Protein AF-A0A3P7IFN6-F1 (afdb_monomer_lite)

Organism: Strongylus vulgaris (NCBI:txid40348)

Foldseek 3Di:
DWKWKFDDDDDATAEIETEDAPVCQVVVVVVCPDPVNPPPRYDYDYHHDYPVCVVDDPVNVCVVCVVVCPFKIKIDDPPQDAPDDCVVVVVVCVVVVPQKDKDFDQDRYPDDDPDDPDDDDGTDIMIIGGD

InterPro domains:
  IPR029044 Nucleotide-diphospho-sugar transferases [G3DSA:3.90.550.10] (8-115)
  IPR029044 Nucleotide-diphospho-sugar transferases [SSF53448] (7-103)
  IPR051960 Eukaryotic Initiation Factor 2B Subunit Gamma [PTHR45989] (11-107)

Secondary structure (DSSP, 8-state):
--EEEE--SSSS--EEEEEEEGGGHHHHHHHHTSGGG--TT-EEEEEEE-GGGTT--HHHHHHHHGGG--S-EEEEETT------SHHHHHHHHHTT-SEE--EES-S--SPPSSS-----S-EE-EEE--

Structure (mmCIF, N/CA/C/O backbone):
data_AF-A0A3P7IFN6-F1
#
_entry.id   AF-A0A3P7IFN6-F1
#
loop_
_atom_site.group_PDB
_atom_site.id
_atom_site.type_symbol
_atom_site.label_atom_id
_atom_site.label_alt_id
_atom_site.label_comp_id
_atom_site.label_asym_id
_atom_site.label_entity_id
_atom_site.label_seq_id
_atom_site.pdbx_PDB_ins_code
_atom_site.Cartn_x
_atom_site.Cartn_y
_atom_site.Cartn_z
_atom_site.occupancy
_atom_site.B_iso_or_equiv
_atom_site.auth_seq_id
_atom_site.auth_comp_id
_atom_site.auth_asym_id
_atom_site.auth_atom_id
_atom_site.p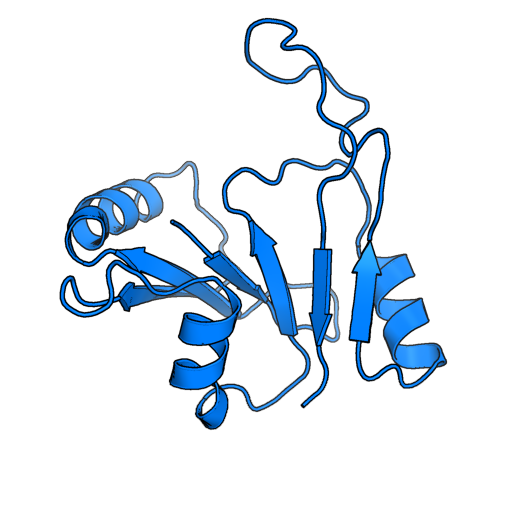dbx_PDB_model_num
ATOM 1 N N . MET A 1 1 ? -1.935 -3.379 12.996 1.00 39.00 1 MET A N 1
ATOM 2 C CA . MET A 1 1 ? -0.954 -3.570 11.906 1.00 39.00 1 MET A CA 1
ATOM 3 C C . MET A 1 1 ? -1.423 -2.711 10.749 1.00 39.00 1 MET A C 1
ATOM 5 O O . MET A 1 1 ? -2.461 -3.032 10.186 1.00 39.00 1 MET A O 1
ATOM 9 N N . THR A 1 2 ? -0.748 -1.595 10.476 1.00 38.09 2 THR A N 1
ATOM 10 C CA . THR A 1 2 ? -1.225 -0.625 9.485 1.00 38.09 2 THR A CA 1
ATOM 11 C C . THR A 1 2 ? -0.536 -0.879 8.146 1.00 38.09 2 THR A C 1
ATOM 13 O O . THR A 1 2 ? 0.688 -0.813 8.068 1.00 38.09 2 THR A O 1
ATOM 16 N N . LYS A 1 3 ? -1.284 -1.266 7.108 1.00 40.06 3 LYS A N 1
ATOM 17 C CA . LYS A 1 3 ? -0.719 -1.625 5.790 1.00 40.06 3 LYS A CA 1
ATOM 18 C C . LYS A 1 3 ? -1.155 -0.584 4.768 1.00 40.06 3 LYS A C 1
ATOM 20 O O . LYS A 1 3 ? -2.337 -0.263 4.705 1.00 40.06 3 LYS A O 1
ATOM 25 N N . PHE A 1 4 ? -0.209 -0.058 3.997 1.00 44.22 4 PHE A N 1
ATOM 26 C CA . PHE A 1 4 ? -0.462 0.943 2.963 1.00 44.22 4 PHE A CA 1
ATOM 27 C C . PHE A 1 4 ? -0.474 0.279 1.585 1.00 44.22 4 PHE A C 1
ATOM 29 O O . PHE A 1 4 ? 0.479 -0.428 1.255 1.00 44.22 4 PHE A O 1
ATOM 36 N N . LEU A 1 5 ? -1.520 0.524 0.786 1.00 37.09 5 LEU A N 1
ATOM 37 C CA . LEU A 1 5 ? -1.553 0.198 -0.646 1.00 37.09 5 LEU A CA 1
ATOM 38 C C . LEU A 1 5 ? -1.500 1.475 -1.490 1.00 37.09 5 LEU A C 1
ATOM 40 O O . LEU A 1 5 ? -2.251 2.412 -1.219 1.00 37.09 5 LEU A O 1
ATOM 44 N N . ARG A 1 6 ? -0.621 1.518 -2.503 1.00 48.88 6 ARG A N 1
ATOM 45 C CA . ARG A 1 6 ? -0.390 2.697 -3.368 1.00 48.88 6 ARG A CA 1
ATOM 46 C C . ARG A 1 6 ? -0.460 2.369 -4.861 1.00 48.88 6 ARG A C 1
ATOM 48 O O . ARG A 1 6 ? 0.110 1.372 -5.274 1.00 48.88 6 ARG A O 1
ATOM 55 N N . PHE A 1 7 ? -1.013 3.283 -5.665 1.00 36.78 7 PHE A N 1
ATOM 56 C CA . PHE A 1 7 ? -1.125 3.206 -7.133 1.00 36.78 7 PHE A CA 1
ATOM 57 C C . PHE A 1 7 ? -0.364 4.358 -7.867 1.00 36.78 7 PHE A C 1
ATOM 59 O O . PHE A 1 7 ? -0.210 5.437 -7.292 1.00 36.78 7 PHE A O 1
ATOM 66 N N . SER A 1 8 ? 0.139 4.179 -9.109 1.00 32.12 8 SER A N 1
ATOM 67 C CA . SER A 1 8 ? 0.760 5.251 -9.952 1.00 32.12 8 SER A CA 1
ATOM 68 C C . SER A 1 8 ? 0.690 4.955 -11.462 1.00 32.12 8 SER A C 1
ATOM 70 O O . SER A 1 8 ? 0.841 3.793 -11.839 1.00 32.12 8 SER A O 1
ATOM 72 N N . PRO A 1 9 ? 0.602 5.983 -12.348 1.00 40.53 9 PRO A N 1
ATOM 73 C CA . PRO A 1 9 ? 1.679 6.158 -13.337 1.00 40.53 9 PRO A CA 1
ATOM 74 C C . PRO A 1 9 ? 2.108 7.582 -13.749 1.00 40.53 9 PRO A C 1
ATOM 76 O O . PRO A 1 9 ? 2.747 7.694 -14.790 1.00 40.53 9 PRO A O 1
ATOM 79 N N . SER A 1 10 ? 1.893 8.647 -12.971 1.00 36.75 10 SER A N 1
ATOM 80 C CA . SER A 1 10 ? 2.510 9.954 -13.290 1.00 36.75 10 SER A CA 1
ATOM 81 C C . SER A 1 10 ? 2.479 10.930 -12.111 1.00 36.75 10 SER A C 1
ATOM 83 O O . SER A 1 10 ? 1.435 11.495 -11.813 1.00 36.75 10 SER A O 1
ATOM 85 N N . ASN A 1 11 ? 3.627 11.116 -11.448 1.00 44.78 11 ASN A N 1
ATOM 86 C CA . ASN A 1 11 ? 3.994 12.263 -10.599 1.00 44.78 11 ASN A CA 1
ATOM 87 C C . ASN A 1 11 ? 2.934 12.850 -9.644 1.00 44.78 11 ASN A C 1
ATOM 89 O O . ASN A 1 11 ? 2.930 14.047 -9.398 1.00 44.78 11 ASN A O 1
ATOM 93 N N . PHE A 1 12 ? 2.072 12.026 -9.058 1.00 52.47 12 PHE A N 1
ATOM 94 C CA . PHE A 1 12 ? 1.377 12.296 -7.800 1.00 52.47 12 PHE A CA 1
ATOM 95 C C . PHE A 1 12 ? 0.743 10.983 -7.316 1.00 52.47 12 PHE A C 1
ATOM 97 O O . PHE A 1 12 ? 0.472 10.111 -8.138 1.00 52.47 12 PHE A O 1
ATOM 104 N N . ILE A 1 13 ? 0.565 10.781 -6.006 1.00 59.84 13 ILE A N 1
ATOM 105 C CA . ILE A 1 13 ? -0.110 9.589 -5.453 1.00 59.84 13 ILE A CA 1
ATOM 106 C C . ILE A 1 13 ? -1.558 9.971 -5.158 1.00 59.84 13 ILE A C 1
ATOM 108 O O . ILE A 1 13 ? -1.781 10.607 -4.134 1.00 59.84 13 ILE A O 1
ATOM 112 N N . PRO A 1 14 ? -2.535 9.633 -6.012 1.00 67.25 14 PRO A N 1
ATOM 113 C CA . PRO A 1 14 ? -3.893 10.114 -5.813 1.00 67.25 14 PRO A CA 1
ATOM 114 C C . PRO A 1 14 ? -4.720 9.242 -4.865 1.00 67.25 14 PRO A C 1
ATOM 116 O O . PRO A 1 14 ? -5.695 9.757 -4.343 1.00 67.25 14 PRO A O 1
ATOM 119 N N . ASP A 1 15 ? -4.371 7.969 -4.639 1.00 81.56 15 ASP A N 1
ATOM 120 C CA . ASP A 1 15 ? -5.199 7.028 -3.864 1.00 81.56 15 ASP A CA 1
ATOM 121 C C . ASP A 1 15 ? -4.342 6.151 -2.937 1.00 81.56 15 ASP A C 1
ATOM 123 O O . ASP A 1 15 ? -3.425 5.450 -3.385 1.00 81.56 15 ASP A O 1
ATOM 127 N N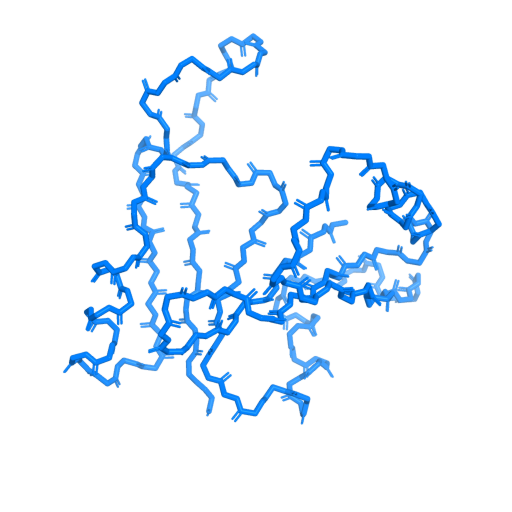 . ILE A 1 16 ? -4.618 6.243 -1.636 1.00 85.69 16 ILE A N 1
ATOM 128 C CA . ILE A 1 16 ? -3.916 5.573 -0.544 1.00 85.69 16 ILE A CA 1
ATOM 129 C C . ILE A 1 16 ? -4.954 4.851 0.309 1.00 85.69 16 ILE A C 1
ATOM 131 O O . ILE A 1 16 ? -5.832 5.480 0.897 1.00 85.69 16 ILE A O 1
ATOM 135 N N . LYS A 1 17 ? -4.805 3.531 0.443 1.00 89.69 17 LYS A N 1
ATOM 136 C CA . LYS A 1 17 ? -5.610 2.729 1.373 1.00 89.69 17 LYS A CA 1
ATOM 137 C C . LYS A 1 17 ? -4.791 2.384 2.603 1.00 89.69 17 LYS A C 1
ATOM 139 O O . LYS A 1 17 ? -3.696 1.832 2.476 1.00 89.69 17 LYS A O 1
ATOM 144 N N . ILE A 1 18 ? -5.333 2.693 3.775 1.00 90.06 18 ILE A N 1
ATOM 145 C CA . ILE A 1 18 ? -4.728 2.422 5.075 1.00 90.06 18 ILE A CA 1
ATOM 146 C C . ILE A 1 18 ? -5.558 1.347 5.765 1.00 90.06 18 ILE A C 1
ATOM 148 O O . ILE A 1 18 ? -6.638 1.617 6.282 1.00 90.06 18 ILE A O 1
ATOM 152 N N . PHE A 1 19 ? -5.043 0.122 5.783 1.00 91.00 19 PHE A N 1
ATOM 153 C CA . PHE A 1 19 ? -5.694 -0.976 6.489 1.00 91.00 19 PHE A CA 1
ATOM 154 C C . PHE A 1 19 ? -5.352 -0.883 7.959 1.00 91.00 19 PHE A C 1
ATOM 156 O O . PHE A 1 19 ? -4.176 -0.955 8.302 1.00 91.00 19 PHE A O 1
ATOM 163 N N . VAL A 1 20 ? -6.353 -0.741 8.814 1.00 91.06 20 VAL A N 1
ATOM 164 C CA . VAL A 1 20 ? -6.195 -0.641 10.267 1.00 91.06 20 VAL A CA 1
ATOM 165 C C . VAL A 1 20 ? -7.069 -1.682 10.931 1.00 91.06 20 VAL A C 1
ATOM 167 O O . VAL A 1 20 ? -8.063 -2.120 10.365 1.00 91.06 20 VAL A O 1
ATOM 170 N N . ARG A 1 21 ? -6.712 -2.089 12.144 1.00 89.00 21 ARG A N 1
ATOM 171 C CA . ARG A 1 21 ? -7.663 -2.843 12.957 1.00 89.00 21 ARG A CA 1
ATOM 172 C C . ARG A 1 21 ? -8.818 -1.919 13.331 1.00 89.00 21 ARG A C 1
ATOM 174 O O . ARG A 1 21 ? -8.600 -0.725 13.527 1.00 89.00 21 ARG A O 1
ATOM 181 N N . GLU A 1 22 ? -10.011 -2.483 13.439 1.00 90.56 22 GLU A N 1
ATOM 182 C CA . GLU A 1 22 ? -11.233 -1.753 13.796 1.00 90.56 22 GLU A CA 1
ATOM 183 C C . GLU A 1 22 ? -11.077 -0.930 15.089 1.00 90.56 22 GLU A C 1
ATOM 185 O O . GLU A 1 22 ? -11.494 0.220 15.154 1.00 90.56 22 GLU A O 1
ATOM 190 N N . ASP A 1 23 ? -10.356 -1.464 16.079 1.00 90.38 23 ASP A N 1
ATOM 191 C CA . ASP A 1 23 ? -10.073 -0.793 17.354 1.00 90.38 23 ASP A CA 1
ATOM 192 C C . ASP A 1 23 ? -9.133 0.419 17.258 1.00 90.38 23 ASP A C 1
ATOM 194 O O . ASP A 1 23 ? -9.090 1.236 18.174 1.00 90.38 23 ASP A O 1
ATOM 198 N N . ALA A 1 24 ? -8.396 0.556 16.157 1.00 89.62 24 ALA A N 1
ATOM 199 C CA . ALA A 1 24 ? -7.493 1.672 15.900 1.00 89.62 24 ALA A CA 1
ATOM 200 C C . ALA A 1 24 ? -8.053 2.674 14.876 1.00 89.62 24 ALA A C 1
ATOM 202 O O . ALA A 1 24 ? -7.392 3.675 14.591 1.00 89.62 24 ALA A O 1
ATOM 203 N N . GLU A 1 25 ? -9.232 2.421 14.296 1.00 91.81 25 GLU A N 1
ATOM 204 C CA . GLU A 1 25 ? -9.770 3.234 13.202 1.00 91.81 25 GLU A CA 1
ATOM 205 C C . GLU A 1 25 ? -9.994 4.690 13.620 1.00 91.81 25 GLU A C 1
ATOM 207 O O . GLU A 1 25 ? -9.522 5.604 12.939 1.00 91.81 25 GLU A O 1
ATOM 212 N N . GLU A 1 26 ? -10.674 4.912 14.746 1.00 93.44 26 GLU A N 1
ATOM 213 C CA . GLU A 1 26 ? -10.999 6.257 15.234 1.00 93.44 26 GLU A CA 1
ATOM 214 C C . GLU A 1 26 ? -9.741 7.083 15.506 1.00 93.44 26 GLU A C 1
ATOM 216 O O . GLU A 1 26 ? -9.652 8.245 15.105 1.00 93.44 26 GLU A O 1
ATOM 221 N N . GLU A 1 27 ? -8.736 6.465 16.125 1.00 92.56 27 GLU A N 1
ATOM 222 C CA . GLU A 1 27 ? -7.479 7.130 16.449 1.00 92.56 27 GLU A CA 1
ATOM 223 C C . GLU A 1 27 ? -6.696 7.492 15.183 1.00 92.56 27 GLU A C 1
ATOM 225 O O . GLU A 1 27 ? -6.207 8.614 15.047 1.00 92.56 27 GLU A O 1
ATOM 230 N N . VAL A 1 28 ? -6.627 6.584 14.205 1.00 91.31 28 VAL A N 1
ATOM 231 C CA . VAL A 1 28 ? -5.974 6.873 12.921 1.00 91.31 28 VAL A CA 1
ATOM 232 C C . VAL A 1 28 ? -6.730 7.959 12.159 1.00 91.31 28 VAL A C 1
ATOM 234 O O . VAL A 1 28 ? -6.103 8.869 11.616 1.00 91.31 28 VAL A O 1
ATOM 237 N N . ARG A 1 29 ? -8.066 7.934 12.166 1.00 92.06 29 ARG A N 1
ATOM 238 C CA . ARG A 1 29 ? -8.894 8.975 11.544 1.00 92.06 29 ARG A CA 1
ATOM 239 C C . ARG A 1 29 ? -8.658 10.339 12.192 1.00 92.06 29 ARG A C 1
ATOM 241 O O . ARG A 1 29 ? -8.500 11.337 11.487 1.00 92.06 29 ARG A O 1
ATOM 248 N N . ARG A 1 30 ? -8.557 10.380 13.523 1.00 92.31 30 ARG A N 1
ATOM 249 C CA . ARG A 1 30 ? -8.218 11.587 14.284 1.00 92.31 30 ARG A CA 1
ATOM 250 C C . ARG A 1 30 ? -6.832 12.111 13.907 1.00 92.31 30 ARG A C 1
ATOM 252 O O . ARG A 1 30 ? -6.694 13.303 13.650 1.00 92.31 30 ARG A O 1
ATOM 259 N N . LEU A 1 31 ? -5.821 11.248 13.813 1.00 88.75 31 LEU A N 1
ATOM 260 C CA . LEU A 1 31 ? -4.468 11.645 13.408 1.00 88.75 31 LEU A CA 1
ATOM 261 C C . LEU A 1 31 ? -4.429 12.200 11.979 1.00 88.75 31 LEU A C 1
ATOM 263 O O . LEU A 1 31 ? -3.814 13.241 11.756 1.00 88.75 31 LEU A O 1
ATOM 267 N N . LEU A 1 32 ? -5.133 11.573 11.035 1.00 87.12 32 LEU A N 1
ATOM 268 C CA . LEU A 1 32 ? -5.207 12.040 9.646 1.00 87.12 32 LEU A CA 1
ATOM 269 C C . LEU A 1 32 ? -5.909 13.396 9.497 1.00 87.12 32 LEU A C 1
ATOM 271 O O . LEU A 1 32 ? -5.633 14.113 8.542 1.00 87.12 32 LEU A O 1
ATOM 275 N N . SER A 1 33 ? -6.771 13.778 10.446 1.00 87.50 33 SER A N 1
ATOM 276 C CA . SER A 1 33 ? -7.381 15.116 10.473 1.00 87.50 33 SER A CA 1
ATOM 277 C C . SER A 1 33 ? -6.419 16.229 10.914 1.00 87.50 33 SER A C 1
ATOM 279 O O . SER A 1 33 ? -6.732 17.412 10.780 1.00 87.50 33 SER A O 1
ATOM 281 N N . THR A 1 34 ? -5.245 15.877 11.453 1.00 88.00 34 THR A N 1
ATOM 282 C CA . THR A 1 34 ? -4.265 16.866 11.913 1.00 88.00 34 THR A CA 1
ATOM 283 C C . THR A 1 34 ? -3.491 17.494 10.744 1.00 88.00 34 THR A C 1
ATOM 285 O O . THR A 1 34 ? -3.265 16.838 9.724 1.00 88.00 34 THR A O 1
ATOM 288 N N . PRO A 1 35 ? -2.974 18.731 10.896 1.00 82.06 35 PRO A N 1
ATOM 289 C CA . PRO A 1 35 ? -2.191 19.400 9.851 1.00 82.06 35 PRO A CA 1
ATOM 290 C C . PRO A 1 35 ? -0.922 18.651 9.413 1.00 82.06 35 PRO A C 1
ATOM 292 O O . PRO A 1 35 ? -0.383 18.935 8.346 1.00 82.06 35 PRO A O 1
ATOM 295 N N . LEU A 1 36 ? -0.444 17.696 10.222 1.00 75.44 36 LEU A N 1
ATOM 296 C CA . LEU A 1 36 ? 0.726 16.868 9.916 1.00 75.44 36 LEU A CA 1
ATOM 297 C C . LEU A 1 36 ? 0.504 15.946 8.711 1.00 75.44 36 LEU A C 1
ATOM 299 O O . LEU A 1 36 ? 1.471 15.568 8.055 1.00 75.44 36 LEU A O 1
ATOM 303 N N . PHE A 1 37 ? -0.751 15.604 8.408 1.00 75.31 37 PHE A N 1
ATOM 304 C CA . PHE A 1 37 ? -1.124 14.707 7.313 1.00 75.31 37 PHE A CA 1
ATOM 305 C C . PHE A 1 37 ? -1.865 15.450 6.192 1.00 75.31 37 PHE A C 1
ATOM 307 O O . PHE A 1 37 ? -2.751 14.901 5.541 1.00 75.31 37 PHE A O 1
ATOM 314 N N . ASN A 1 38 ? -1.491 16.710 5.940 1.00 74.25 38 ASN A N 1
ATOM 315 C CA . ASN A 1 38 ? -2.047 17.488 4.839 1.00 74.25 38 ASN A CA 1
ATOM 316 C C . ASN A 1 38 ? -1.378 17.121 3.503 1.00 74.25 38 ASN A C 1
ATOM 318 O O . ASN A 1 38 ? -0.369 17.709 3.106 1.00 74.25 38 ASN A O 1
ATOM 322 N N . PHE A 1 39 ? -1.960 16.148 2.803 1.00 77.56 39 PHE A N 1
ATOM 323 C CA . PHE A 1 39 ? -1.552 15.748 1.457 1.00 77.56 39 PHE A CA 1
ATOM 324 C C . PHE A 1 39 ? -2.624 16.184 0.450 1.00 77.56 39 PHE A C 1
ATOM 326 O O . PHE A 1 39 ? -3.462 15.371 0.072 1.00 77.56 39 PHE A O 1
ATOM 333 N N . PRO A 1 40 ? -2.614 17.446 -0.025 1.00 70.75 40 PRO A N 1
ATOM 334 C CA . PRO A 1 40 ? -3.736 18.060 -0.756 1.00 70.75 40 PRO A CA 1
ATOM 335 C C . PRO A 1 40 ? -4.087 17.389 -2.086 1.00 70.75 40 PRO A C 1
ATOM 337 O O . PRO A 1 40 ? -5.064 17.734 -2.737 1.00 70.75 40 PRO A O 1
ATOM 340 N N . SER A 1 41 ? -3.251 16.467 -2.526 1.00 73.31 41 SER A N 1
ATOM 341 C CA . SER A 1 41 ? -3.302 15.893 -3.856 1.00 73.31 41 SER A CA 1
ATOM 342 C C . SER A 1 41 ? -3.277 14.348 -3.764 1.00 73.31 41 SER A C 1
ATOM 344 O O . SER A 1 41 ? -3.172 13.652 -4.771 1.00 73.31 41 SER A O 1
ATOM 346 N N . ALA A 1 42 ? -3.448 13.812 -2.542 1.00 77.25 42 ALA A N 1
ATOM 347 C CA . ALA A 1 42 ? -3.673 12.402 -2.245 1.00 77.25 42 ALA A CA 1
ATOM 348 C C . ALA A 1 42 ? -5.030 12.198 -1.556 1.00 77.25 42 ALA A C 1
ATOM 350 O O . ALA A 1 42 ? -5.379 12.906 -0.616 1.00 77.25 42 ALA A O 1
ATOM 351 N N . THR A 1 43 ? -5.775 11.191 -1.998 1.00 85.69 43 THR A N 1
ATOM 352 C CA . THR A 1 43 ? -6.980 10.696 -1.333 1.00 85.69 43 THR A CA 1
ATOM 353 C C . THR A 1 43 ? -6.572 9.558 -0.415 1.00 85.69 43 THR A C 1
ATOM 355 O O . THR A 1 43 ? -5.919 8.611 -0.851 1.00 85.69 43 THR A O 1
ATOM 358 N N . ILE A 1 44 ? -6.922 9.670 0.863 1.00 87.06 44 ILE A N 1
ATOM 359 C CA . ILE A 1 44 ? -6.609 8.668 1.879 1.00 87.06 44 ILE A CA 1
ATOM 360 C C . ILE A 1 44 ? -7.921 8.053 2.353 1.00 87.06 44 ILE A C 1
ATOM 362 O O . ILE A 1 44 ? -8.788 8.757 2.864 1.00 87.06 44 ILE A O 1
ATOM 366 N N . GLU A 1 45 ? -8.048 6.739 2.212 1.00 90.25 45 GLU A N 1
ATOM 367 C CA . GLU A 1 45 ? -9.165 5.967 2.747 1.00 90.25 45 GLU A CA 1
ATOM 368 C C . GLU A 1 45 ? -8.667 4.990 3.806 1.00 90.25 45 GLU A C 1
ATOM 370 O O . GLU A 1 45 ? -7.652 4.309 3.637 1.00 90.25 45 GLU A O 1
ATOM 375 N N . ILE A 1 46 ? -9.416 4.911 4.899 1.00 91.50 46 ILE A N 1
ATOM 376 C CA . ILE A 1 46 ? -9.173 3.964 5.977 1.00 91.50 46 ILE A CA 1
ATOM 377 C C . ILE A 1 46 ? -10.058 2.742 5.742 1.00 91.50 46 ILE A C 1
ATOM 379 O O . ILE A 1 46 ? -11.259 2.880 5.519 1.00 91.50 46 ILE A O 1
ATOM 383 N N . VAL A 1 47 ? -9.462 1.555 5.802 1.00 92.25 47 VAL A N 1
ATOM 384 C CA . VAL A 1 47 ? -10.162 0.275 5.676 1.00 92.25 47 VAL A CA 1
ATOM 385 C C . VAL A 1 47 ? -9.995 -0.485 6.985 1.00 92.25 47 VAL A C 1
ATOM 387 O O . VAL A 1 47 ? -8.883 -0.895 7.329 1.00 92.25 47 VAL A O 1
ATOM 390 N N . SER A 1 48 ? -11.084 -0.670 7.726 1.00 91.94 48 SER A N 1
ATOM 391 C CA . SER A 1 48 ? -11.073 -1.455 8.958 1.00 91.94 48 SER A CA 1
ATOM 392 C C . SER A 1 48 ? -11.001 -2.953 8.671 1.00 91.94 48 SER A C 1
ATOM 394 O O . SER A 1 48 ? -11.668 -3.495 7.791 1.00 91.94 48 SER A O 1
ATOM 396 N N . VAL A 1 49 ? -10.169 -3.630 9.452 1.00 90.81 49 VAL A N 1
ATOM 397 C CA . VAL A 1 49 ? -10.060 -5.083 9.522 1.00 90.81 49 VAL A CA 1
ATOM 398 C C . VAL A 1 49 ? -10.708 -5.515 10.834 1.00 90.81 49 VAL A C 1
ATOM 400 O O . VAL A 1 49 ? -10.257 -5.102 11.907 1.00 90.81 49 VAL A O 1
ATOM 403 N N . SER A 1 50 ? -11.772 -6.315 10.720 1.00 89.94 50 SER A N 1
ATOM 404 C CA . SER A 1 50 ? -12.540 -6.853 11.854 1.00 89.94 50 SER A CA 1
ATOM 405 C C . SER A 1 50 ? -11.647 -7.596 12.851 1.00 89.94 50 SER A C 1
ATOM 407 O O . SER A 1 50 ? -10.670 -8.245 12.465 1.00 89.94 50 SER A O 1
ATOM 409 N N . ARG A 1 51 ? -12.025 -7.549 14.134 1.00 82.38 51 ARG A N 1
ATOM 410 C CA . ARG A 1 51 ? -11.373 -8.309 15.217 1.00 82.38 51 ARG A CA 1
ATOM 411 C C . ARG A 1 51 ? -11.404 -9.820 15.007 1.00 82.38 51 ARG A C 1
ATOM 413 O O . ARG A 1 51 ? -10.476 -10.499 15.422 1.00 82.38 51 ARG A O 1
ATOM 420 N N . GLU A 1 52 ? -12.421 -10.345 14.333 1.00 85.94 52 GLU A N 1
ATOM 421 C CA . GLU A 1 52 ? -12.506 -11.780 14.012 1.00 85.94 52 GLU A CA 1
ATOM 422 C C . GLU A 1 52 ? -11.353 -12.239 13.103 1.00 85.94 52 GLU A C 1
ATOM 424 O O . GLU A 1 52 ? -11.013 -13.415 13.052 1.00 85.94 52 GLU A O 1
ATOM 429 N N . ASN A 1 53 ? -10.711 -11.283 12.431 1.00 86.94 53 ASN A N 1
ATOM 430 C CA . ASN A 1 53 ? -9.593 -11.483 11.524 1.00 86.94 53 ASN A CA 1
ATOM 431 C C . ASN A 1 53 ? -8.259 -11.030 12.145 1.00 86.94 53 ASN A C 1
ATOM 433 O O . ASN A 1 53 ? -7.343 -10.628 11.427 1.00 86.94 53 ASN A O 1
ATOM 437 N N . GLU A 1 54 ? -8.131 -11.057 13.476 1.00 75.44 54 GLU A N 1
ATOM 438 C CA . GLU A 1 54 ? -6.932 -10.590 14.193 1.00 75.44 54 GLU A CA 1
ATOM 439 C C . GLU A 1 54 ? -5.649 -11.332 13.777 1.00 75.44 54 GLU A C 1
ATOM 441 O O . GLU A 1 54 ? -4.566 -10.744 13.772 1.00 75.44 54 GLU A O 1
ATOM 446 N N . GLU A 1 55 ? -5.775 -12.587 13.345 1.00 84.88 55 GLU A N 1
ATOM 447 C CA . GLU A 1 55 ? -4.663 -13.415 12.868 1.00 84.88 55 GLU A CA 1
ATOM 448 C C . GLU A 1 55 ? -4.206 -13.072 11.438 1.00 84.88 55 GLU A C 1
ATOM 450 O O . GLU A 1 55 ? -3.182 -13.580 10.976 1.00 84.88 55 GLU A O 1
ATOM 455 N N . TRP A 1 56 ? -4.930 -12.210 10.712 1.00 89.06 56 TRP A N 1
ATOM 456 C CA . TRP A 1 56 ? -4.629 -11.937 9.308 1.00 89.06 56 TRP A CA 1
ATOM 457 C C . TRP A 1 56 ? -3.289 -11.223 9.112 1.00 89.06 56 TRP A C 1
ATOM 459 O O . TRP A 1 56 ? -3.069 -10.057 9.478 1.00 89.06 56 TRP A O 1
ATOM 469 N N . GLY A 1 57 ? -2.405 -11.901 8.383 1.00 85.81 57 GLY A N 1
ATOM 470 C CA . GLY A 1 57 ? -1.157 -11.352 7.890 1.00 85.81 57 GLY A CA 1
ATOM 471 C C . GLY A 1 57 ? -1.369 -10.346 6.756 1.00 85.81 57 GLY A C 1
ATOM 472 O O . GLY A 1 57 ? -2.482 -9.994 6.358 1.00 85.81 57 GLY A O 1
ATOM 473 N N . THR A 1 58 ? -0.280 -9.774 6.232 1.00 86.38 58 THR A N 1
ATOM 474 C CA . THR A 1 58 ? -0.344 -8.848 5.077 1.00 86.38 58 THR A CA 1
ATOM 475 C C . THR A 1 58 ? -0.994 -9.509 3.874 1.00 86.38 58 THR A C 1
ATOM 477 O O . THR A 1 58 ? -1.886 -8.921 3.273 1.00 86.38 58 THR A O 1
ATOM 480 N N . ALA A 1 59 ? -0.598 -10.743 3.575 1.00 88.00 59 ALA A N 1
ATOM 481 C CA . ALA A 1 59 ? -1.135 -11.496 2.453 1.00 88.00 59 ALA A CA 1
ATOM 482 C C . ALA A 1 59 ? -2.643 -11.763 2.582 1.00 88.00 59 ALA A C 1
ATOM 484 O O . ALA A 1 59 ? -3.348 -11.684 1.581 1.00 88.00 59 ALA A O 1
ATOM 485 N N . ASP A 1 60 ? -3.151 -12.030 3.788 1.00 90.25 60 ASP A N 1
ATOM 486 C CA . ASP A 1 60 ? -4.568 -12.357 3.999 1.00 90.25 60 ASP A CA 1
ATOM 487 C C . ASP A 1 60 ? -5.465 -11.143 3.784 1.00 90.25 60 ASP A C 1
ATOM 489 O O . ASP A 1 60 ? -6.450 -11.224 3.052 1.00 90.25 60 ASP A O 1
ATOM 493 N N . VAL A 1 61 ? -5.047 -9.983 4.302 1.00 90.44 61 VAL A N 1
ATOM 494 C CA . VAL A 1 61 ? -5.719 -8.703 4.035 1.00 90.44 61 VAL A CA 1
ATOM 495 C C . VAL A 1 61 ? -5.733 -8.397 2.534 1.00 90.44 61 VAL A C 1
ATOM 497 O O . VAL A 1 61 ? -6.771 -8.021 1.992 1.00 90.44 61 VAL A O 1
ATOM 500 N N . LEU A 1 62 ? -4.606 -8.594 1.838 1.00 89.62 62 LEU A N 1
ATOM 501 C CA . LEU A 1 62 ? -4.530 -8.380 0.389 1.00 89.62 62 LEU A CA 1
ATOM 502 C C . LEU A 1 62 ? -5.439 -9.334 -0.381 1.00 89.62 62 LEU A C 1
ATOM 504 O O . LEU A 1 62 ? -6.115 -8.905 -1.309 1.00 89.62 62 LEU A O 1
ATOM 508 N N . ARG A 1 63 ? -5.488 -10.608 0.016 1.00 90.00 63 ARG A N 1
ATOM 509 C CA . ARG A 1 63 ? -6.349 -11.616 -0.609 1.00 90.00 63 ARG A CA 1
ATOM 510 C C . ARG A 1 63 ? -7.823 -11.277 -0.423 1.00 90.00 63 ARG A C 1
ATOM 512 O O . ARG A 1 63 ? -8.587 -11.370 -1.376 1.00 90.00 63 ARG A O 1
ATOM 519 N N . HIS A 1 64 ? -8.208 -10.835 0.771 1.00 90.06 64 HIS A N 1
ATOM 520 C CA . HIS A 1 64 ? -9.570 -10.391 1.051 1.00 90.06 64 HIS A CA 1
ATOM 521 C C . HIS A 1 64 ? -9.954 -9.141 0.242 1.00 90.06 64 HIS A C 1
ATOM 523 O O . HIS A 1 64 ? -11.085 -9.017 -0.221 1.00 90.06 64 HIS A O 1
ATOM 529 N N . TYR A 1 65 ? -9.003 -8.231 0.024 1.00 90.19 65 TYR A N 1
ATOM 530 C CA . TYR A 1 65 ? -9.222 -6.997 -0.730 1.00 90.19 65 TYR A CA 1
ATOM 531 C C . TYR A 1 65 ? -8.984 -7.140 -2.247 1.00 90.19 65 TYR A C 1
ATOM 533 O O . TYR A 1 65 ? -9.220 -6.192 -2.994 1.00 90.19 65 TYR A O 1
ATOM 541 N N . ALA A 1 66 ? -8.552 -8.311 -2.728 1.00 89.00 66 ALA A N 1
ATOM 542 C CA . ALA A 1 66 ? -8.047 -8.505 -4.090 1.00 89.00 66 ALA A CA 1
ATOM 543 C C . ALA A 1 66 ? -9.036 -8.069 -5.181 1.00 89.00 66 ALA A C 1
ATOM 545 O O . ALA A 1 66 ? -8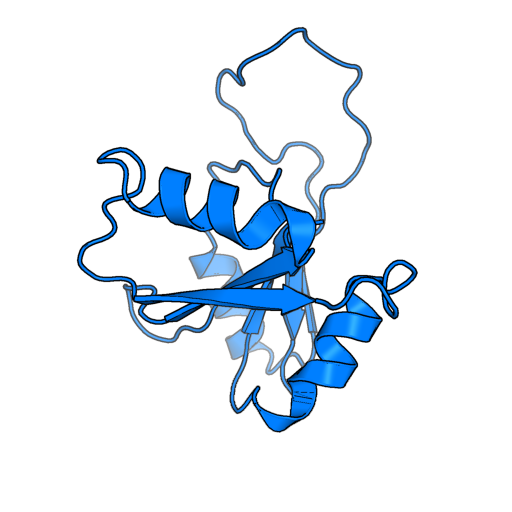.636 -7.429 -6.146 1.00 89.00 66 ALA A O 1
ATOM 546 N N . ALA A 1 67 ? -10.336 -8.318 -4.996 1.00 89.81 67 ALA A N 1
ATOM 547 C CA . ALA A 1 67 ? -11.368 -7.939 -5.965 1.00 89.81 67 ALA A CA 1
ATOM 548 C C . ALA A 1 67 ? -11.490 -6.417 -6.192 1.00 89.81 67 ALA A C 1
ATOM 550 O O . ALA A 1 67 ? -12.008 -5.982 -7.217 1.00 89.81 67 ALA A O 1
ATOM 551 N N . LYS A 1 68 ? -11.028 -5.598 -5.238 1.00 89.31 68 LYS A N 1
ATOM 552 C CA . LYS A 1 68 ? -11.023 -4.130 -5.337 1.00 89.31 68 LYS A CA 1
ATOM 553 C C . LYS A 1 68 ? -9.716 -3.586 -5.925 1.00 89.31 68 LYS A C 1
ATOM 555 O O . LYS A 1 68 ? -9.628 -2.395 -6.222 1.00 89.31 68 LYS A O 1
ATOM 560 N N . ILE A 1 69 ? -8.703 -4.434 -6.092 1.00 86.50 69 ILE A N 1
ATOM 561 C CA . ILE A 1 69 ? -7.419 -4.075 -6.687 1.00 86.50 69 ILE A CA 1
ATOM 562 C C . ILE A 1 69 ? -7.547 -4.238 -8.200 1.00 86.50 69 ILE A C 1
ATOM 564 O O . ILE A 1 69 ? -7.558 -5.344 -8.722 1.00 86.50 69 ILE A O 1
ATOM 568 N N . THR A 1 70 ? -7.659 -3.121 -8.912 1.00 84.94 70 THR A N 1
ATOM 569 C CA . THR A 1 70 ? -7.870 -3.123 -10.371 1.00 84.94 70 THR A CA 1
ATOM 570 C C . THR A 1 70 ? -6.596 -2.872 -11.168 1.00 84.94 70 THR A C 1
ATOM 572 O O . THR A 1 70 ? -6.633 -2.845 -12.398 1.00 84.94 70 THR A O 1
ATOM 575 N N . ARG A 1 71 ? -5.484 -2.590 -10.483 1.00 84.25 71 ARG A N 1
ATOM 576 C CA . ARG A 1 71 ? -4.249 -2.119 -11.099 1.00 84.25 71 ARG A CA 1
ATOM 577 C C . ARG A 1 71 ? -3.030 -2.354 -10.168 1.00 84.25 71 ARG A C 1
ATOM 579 O O . ARG A 1 71 ? -3.209 -2.479 -8.959 1.00 84.25 71 ARG A O 1
ATOM 586 N N . ASP A 1 72 ? -1.808 -2.333 -10.715 1.00 84.56 72 ASP A N 1
ATOM 587 C CA . ASP A 1 72 ? -0.491 -2.358 -10.022 1.00 84.56 72 ASP A CA 1
ATOM 588 C C . ASP A 1 72 ? -0.372 -1.578 -8.703 1.00 84.56 72 ASP A C 1
ATOM 590 O O . ASP A 1 72 ? -0.345 -0.347 -8.682 1.00 84.56 72 ASP A O 1
ATOM 594 N N . PHE A 1 73 ? -0.132 -2.269 -7.597 1.00 84.88 73 PHE A N 1
ATOM 595 C CA . PHE A 1 73 ? -0.026 -1.614 -6.298 1.00 84.88 73 PHE A CA 1
ATOM 596 C C . PHE A 1 73 ? 1.325 -1.813 -5.619 1.00 84.88 73 PHE A C 1
ATOM 598 O O . PHE A 1 73 ? 2.066 -2.761 -5.879 1.00 84.88 73 PHE A O 1
ATOM 605 N N . VAL A 1 74 ? 1.612 -0.906 -4.689 1.00 84.38 74 VAL A N 1
ATOM 606 C CA . VAL A 1 74 ? 2.739 -0.982 -3.762 1.00 84.38 74 VAL A CA 1
ATOM 607 C C . VAL A 1 74 ? 2.209 -1.263 -2.375 1.00 84.38 74 VAL A C 1
ATOM 609 O O . VAL A 1 74 ? 1.374 -0.509 -1.885 1.00 84.38 74 VAL A O 1
ATOM 612 N N . VAL A 1 75 ? 2.730 -2.297 -1.730 1.00 86.75 75 VAL A N 1
ATOM 613 C CA . VAL A 1 75 ? 2.528 -2.553 -0.307 1.00 86.75 75 VAL A CA 1
ATOM 614 C C . VAL A 1 75 ? 3.662 -1.900 0.469 1.00 86.75 75 VAL A C 1
ATOM 616 O O . VAL A 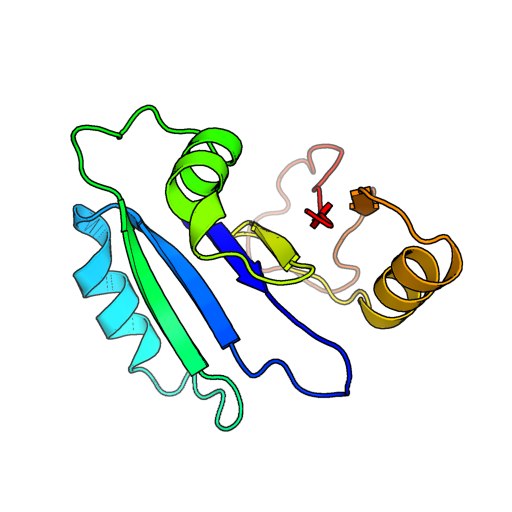1 75 ? 4.838 -2.161 0.200 1.00 86.75 75 VAL A O 1
ATOM 619 N N . MET A 1 76 ? 3.311 -1.076 1.451 1.00 80.81 76 MET A N 1
ATOM 620 C CA . MET A 1 76 ? 4.262 -0.420 2.345 1.00 80.81 76 MET A CA 1
ATOM 621 C C . MET A 1 76 ? 3.873 -0.650 3.811 1.00 80.81 76 MET A C 1
ATOM 623 O O . MET A 1 76 ? 2.697 -0.595 4.180 1.00 80.81 76 MET A O 1
ATOM 627 N N . SER A 1 77 ? 4.877 -0.931 4.644 1.00 78.88 77 SER A N 1
ATOM 628 C CA . SER A 1 77 ? 4.708 -1.048 6.096 1.00 78.88 77 SER A CA 1
ATOM 629 C C . SER A 1 77 ? 4.524 0.329 6.739 1.00 78.88 77 SER A C 1
ATOM 631 O O . SER A 1 77 ? 5.090 1.314 6.271 1.00 78.88 77 SER A O 1
ATOM 633 N N . CYS A 1 78 ? 3.763 0.423 7.828 1.00 76.69 78 CYS A N 1
ATOM 634 C CA . CYS A 1 78 ? 3.503 1.696 8.509 1.00 76.69 78 CYS A CA 1
ATOM 635 C C . CYS A 1 78 ? 4.700 2.306 9.244 1.00 76.69 78 CYS A C 1
ATOM 637 O O . CYS A 1 78 ? 4.678 3.486 9.570 1.00 76.69 78 CYS A O 1
ATOM 639 N N . ASP A 1 79 ? 5.728 1.513 9.523 1.00 71.19 79 ASP A N 1
ATOM 640 C CA . ASP A 1 79 ? 6.995 1.945 10.123 1.00 71.19 79 ASP A CA 1
ATOM 641 C C . ASP A 1 79 ? 8.070 2.240 9.063 1.00 71.19 79 ASP A C 1
ATOM 643 O O . ASP A 1 79 ? 9.257 2.427 9.363 1.00 71.19 79 ASP A O 1
ATOM 647 N N . PHE A 1 80 ? 7.667 2.249 7.793 1.00 70.38 80 PHE A N 1
ATOM 648 C CA . PHE A 1 80 ? 8.588 2.417 6.699 1.00 70.38 80 PHE A CA 1
ATOM 649 C C . PHE A 1 80 ? 8.966 3.891 6.519 1.00 70.38 80 PHE A C 1
ATOM 651 O O . PHE A 1 80 ? 8.158 4.728 6.125 1.00 70.38 80 PHE A O 1
ATOM 658 N N . ILE A 1 81 ? 10.236 4.192 6.783 1.00 70.06 81 ILE A N 1
ATOM 659 C CA . ILE A 1 81 ? 10.828 5.522 6.630 1.00 70.06 81 ILE A CA 1
ATOM 660 C C . ILE A 1 81 ? 12.001 5.391 5.666 1.00 70.06 81 ILE A C 1
ATOM 662 O O . ILE A 1 81 ? 12.929 4.615 5.928 1.00 70.06 81 ILE A O 1
ATOM 666 N N . THR A 1 82 ? 11.960 6.151 4.569 1.00 70.75 82 THR A N 1
ATOM 667 C CA . THR A 1 82 ? 13.035 6.177 3.578 1.00 70.75 82 THR A CA 1
ATOM 668 C C . THR A 1 82 ? 13.237 7.533 2.931 1.00 70.75 82 THR A C 1
ATOM 670 O O . THR A 1 82 ? 12.297 8.306 2.773 1.00 70.75 82 THR A O 1
ATOM 673 N N . ASP A 1 83 ? 14.475 7.771 2.515 1.00 69.88 83 ASP A N 1
ATOM 674 C CA . ASP A 1 83 ? 14.907 8.819 1.592 1.00 69.88 83 ASP A CA 1
ATOM 675 C C . ASP A 1 83 ? 15.053 8.305 0.143 1.00 69.88 83 ASP A C 1
ATOM 677 O O . ASP A 1 83 ? 15.356 9.079 -0.769 1.00 69.88 83 ASP A O 1
ATOM 681 N N . ALA A 1 84 ? 14.818 7.011 -0.102 1.00 71.25 84 ALA A N 1
ATOM 682 C CA . ALA A 1 84 ? 14.939 6.415 -1.422 1.00 71.25 84 ALA A CA 1
ATOM 683 C C . ALA A 1 84 ? 13.859 6.933 -2.383 1.00 71.25 84 ALA A C 1
ATOM 685 O O . ALA A 1 84 ? 12.660 6.944 -2.088 1.00 71.25 84 ALA A O 1
ATOM 686 N N . ARG A 1 85 ? 14.280 7.295 -3.600 1.00 74.19 85 ARG A N 1
ATOM 687 C CA . ARG A 1 85 ? 13.351 7.578 -4.698 1.00 74.19 85 ARG A CA 1
ATOM 688 C C . ARG A 1 85 ? 12.785 6.256 -5.210 1.00 74.19 85 ARG A C 1
ATOM 690 O O . ARG A 1 85 ? 13.538 5.414 -5.679 1.00 74.19 85 ARG A O 1
ATOM 697 N N . LEU A 1 86 ? 11.462 6.094 -5.169 1.00 77.50 86 LEU A N 1
ATOM 698 C CA . LEU A 1 86 ? 10.793 4.885 -5.677 1.00 77.50 86 LEU A CA 1
ATOM 699 C C . LEU A 1 86 ? 10.626 4.872 -7.200 1.00 77.50 86 LEU A C 1
ATOM 701 O O . LEU A 1 86 ? 10.380 3.814 -7.768 1.00 77.50 86 LEU A O 1
ATOM 705 N N . GLN A 1 87 ? 10.780 6.019 -7.867 1.00 80.56 87 GLN A N 1
ATOM 706 C CA . GLN A 1 87 ? 10.586 6.130 -9.315 1.00 80.56 87 GLN A CA 1
ATOM 707 C C . GLN A 1 87 ? 11.474 5.165 -10.125 1.00 80.56 87 GLN A C 1
ATOM 709 O O . GLN A 1 87 ? 10.912 4.416 -10.916 1.00 80.56 87 GLN A O 1
ATOM 714 N N . PRO A 1 88 ? 12.797 5.056 -9.880 1.00 83.81 88 PRO A N 1
ATOM 715 C CA . PRO A 1 88 ? 13.641 4.115 -10.620 1.00 83.81 88 PRO A CA 1
ATOM 716 C C . PRO A 1 88 ? 13.206 2.654 -10.457 1.00 83.81 88 PRO A C 1
ATOM 718 O O . PRO A 1 88 ? 13.299 1.869 -11.395 1.00 83.81 88 PRO A O 1
ATOM 721 N N . MET A 1 89 ? 12.694 2.288 -9.277 1.00 83.12 89 MET A N 1
ATOM 722 C CA . MET A 1 89 ? 12.162 0.947 -9.030 1.00 83.12 89 MET A CA 1
ATOM 723 C C . MET A 1 89 ? 10.868 0.705 -9.818 1.00 83.12 89 MET A C 1
ATOM 725 O O . MET A 1 89 ? 10.703 -0.355 -10.416 1.00 83.12 89 MET A O 1
ATOM 729 N N . ILE A 1 90 ? 9.966 1.691 -9.850 1.00 83.94 90 ILE A N 1
ATOM 730 C CA . ILE A 1 90 ? 8.732 1.640 -10.649 1.00 83.94 90 ILE A CA 1
ATOM 731 C C . ILE A 1 90 ? 9.065 1.508 -12.138 1.00 83.94 90 ILE A C 1
ATOM 733 O O . ILE A 1 90 ? 8.446 0.712 -12.844 1.00 83.94 90 ILE A O 1
ATOM 737 N N . ASP A 1 91 ? 10.052 2.267 -12.610 1.00 86.75 91 ASP A N 1
ATOM 738 C CA . ASP A 1 91 ? 10.485 2.242 -14.004 1.00 86.75 91 ASP A CA 1
ATOM 739 C C . ASP A 1 91 ? 11.052 0.864 -14.368 1.00 86.75 91 ASP A C 1
ATOM 741 O O . ASP A 1 91 ? 10.691 0.307 -15.404 1.00 86.75 91 ASP A O 1
ATOM 745 N N . GLN A 1 92 ? 11.856 0.257 -13.486 1.00 88.50 92 GLN A N 1
ATOM 746 C CA . GLN A 1 92 ? 12.343 -1.113 -13.670 1.00 88.50 92 GLN A CA 1
ATOM 747 C C . GLN A 1 92 ? 11.213 -2.145 -13.673 1.00 88.50 92 GLN A C 1
ATOM 749 O O . GLN A 1 92 ? 11.198 -3.009 -14.550 1.00 88.50 92 GLN A O 1
ATOM 754 N N . PHE A 1 93 ? 10.261 -2.051 -12.742 1.00 87.31 93 PHE A N 1
ATOM 755 C CA . PHE A 1 93 ? 9.099 -2.942 -12.678 1.00 87.31 93 PHE A CA 1
ATOM 756 C C . PHE A 1 93 ? 8.316 -2.936 -14.000 1.00 87.31 93 PHE A C 1
ATOM 758 O O . PHE A 1 93 ? 8.010 -3.993 -14.555 1.00 87.31 93 PHE A O 1
ATOM 765 N N . ARG A 1 94 ? 8.079 -1.742 -14.561 1.00 87.44 94 ARG A N 1
ATOM 766 C CA . ARG A 1 94 ? 7.384 -1.563 -15.846 1.00 87.44 94 ARG A CA 1
ATOM 767 C C . ARG A 1 94 ? 8.202 -2.036 -17.035 1.00 87.44 94 ARG A C 1
ATOM 769 O O . ARG A 1 94 ? 7.665 -2.729 -17.895 1.00 87.44 94 ARG A O 1
ATOM 776 N N . ALA A 1 95 ? 9.485 -1.678 -17.084 1.00 92.62 95 ALA A N 1
ATOM 777 C CA . ALA A 1 95 ? 10.375 -2.047 -18.182 1.00 92.62 95 ALA A CA 1
ATOM 778 C C . ALA A 1 95 ? 10.479 -3.570 -18.347 1.00 92.62 95 ALA A C 1
ATOM 780 O O . ALA A 1 95 ? 10.516 -4.067 -19.470 1.00 92.62 95 ALA A O 1
ATOM 781 N N . HIS A 1 96 ? 10.459 -4.310 -17.236 1.00 92.38 96 HIS A N 1
ATOM 782 C CA . HIS A 1 96 ? 10.549 -5.770 -17.238 1.00 92.38 96 HIS A CA 1
ATOM 783 C C . HIS A 1 96 ? 9.190 -6.480 -17.270 1.00 92.38 96 HIS A C 1
ATOM 785 O O . HIS A 1 96 ? 9.170 -7.708 -17.281 1.00 92.38 96 HIS A O 1
ATOM 791 N N . LYS A 1 97 ? 8.063 -5.746 -17.278 1.00 88.38 97 LYS A N 1
ATOM 792 C CA . LYS A 1 97 ? 6.706 -6.315 -17.133 1.00 88.38 97 LYS A CA 1
ATOM 793 C C . LYS A 1 97 ? 6.633 -7.311 -15.966 1.00 88.38 97 LYS A C 1
ATOM 795 O O . LYS A 1 97 ? 6.094 -8.409 -16.101 1.00 88.38 97 LYS A O 1
ATOM 800 N N . ALA A 1 98 ? 7.265 -6.957 -14.849 1.00 87.31 98 ALA A N 1
ATOM 801 C CA . ALA A 1 98 ? 7.382 -7.854 -13.714 1.00 87.31 98 ALA A CA 1
ATOM 802 C C . ALA A 1 98 ? 6.009 -8.063 -13.060 1.00 87.31 98 ALA A C 1
ATOM 804 O O . ALA A 1 98 ? 5.251 -7.116 -12.876 1.00 87.31 98 ALA A O 1
ATOM 805 N N . THR A 1 99 ? 5.707 -9.296 -12.655 1.00 86.12 99 THR A N 1
ATOM 806 C CA . THR A 1 99 ? 4.525 -9.583 -11.822 1.00 86.12 99 THR A CA 1
ATOM 807 C C . THR A 1 99 ? 4.738 -9.132 -10.381 1.00 86.12 99 THR A C 1
ATOM 809 O O . THR A 1 99 ? 3.799 -8.798 -9.663 1.00 86.12 99 THR A O 1
ATOM 812 N N . PHE A 1 100 ? 6.001 -9.105 -9.958 1.00 86.19 100 PHE A N 1
ATOM 813 C CA . PHE A 1 100 ? 6.401 -8.786 -8.605 1.00 86.19 100 PHE A CA 1
ATOM 814 C C . PHE A 1 100 ? 7.773 -8.107 -8.580 1.00 86.19 100 PHE A C 1
ATOM 816 O O . PHE A 1 100 ? 8.683 -8.483 -9.319 1.00 86.19 100 PHE A O 1
ATOM 823 N N . SER A 1 101 ? 7.958 -7.115 -7.712 1.00 85.44 101 SER A N 1
ATOM 824 C CA . SER A 1 101 ? 9.281 -6.552 -7.421 1.00 85.44 101 SER A CA 1
ATOM 825 C C . SER A 1 101 ? 9.417 -6.179 -5.957 1.00 85.44 101 SER A C 1
ATOM 827 O O . SER A 1 101 ? 8.495 -5.643 -5.346 1.00 85.44 101 SER A O 1
ATOM 829 N N . CYS A 1 102 ? 10.594 -6.437 -5.395 1.00 85.69 102 CYS A N 1
ATOM 830 C CA . CYS A 1 102 ? 10.885 -6.183 -3.994 1.00 85.69 102 CYS A CA 1
ATOM 831 C C . CYS A 1 102 ? 12.111 -5.284 -3.861 1.00 85.69 102 CYS A C 1
ATOM 833 O O . CYS A 1 102 ? 13.146 -5.557 -4.466 1.00 85.69 102 CYS A O 1
ATOM 835 N N . LEU A 1 103 ? 11.996 -4.213 -3.071 1.00 78.62 103 LEU A N 1
ATOM 836 C CA . LEU A 1 103 ? 13.159 -3.424 -2.675 1.00 78.62 103 LEU A CA 1
ATOM 837 C C . LEU A 1 103 ? 13.72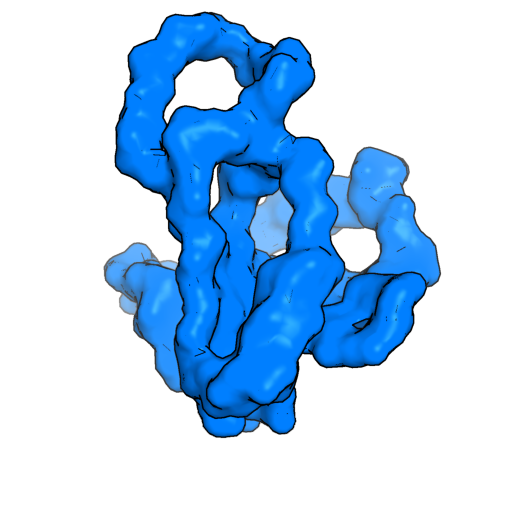1 -4.035 -1.404 1.00 78.62 103 LEU A C 1
ATOM 839 O O . LEU A 1 103 ? 13.029 -4.108 -0.386 1.00 78.62 103 LEU A O 1
ATOM 843 N N . LEU A 1 104 ? 14.984 -4.423 -1.482 1.00 80.19 104 LEU A N 1
ATOM 844 C CA . LEU A 1 104 ? 15.778 -4.876 -0.357 1.00 80.19 104 LEU A CA 1
ATOM 845 C C . LEU A 1 104 ? 16.884 -3.850 -0.145 1.00 80.19 104 LEU A C 1
ATOM 847 O O . LEU A 1 104 ? 17.566 -3.463 -1.092 1.00 80.19 104 LEU A O 1
ATOM 851 N N . SER A 1 105 ? 17.044 -3.385 1.089 1.00 72.81 105 SER A N 1
ATOM 852 C CA . SER A 1 105 ? 18.129 -2.476 1.441 1.00 72.81 105 SER A CA 1
ATOM 853 C C . SER A 1 105 ? 18.663 -2.774 2.836 1.00 72.81 105 SER A C 1
ATOM 855 O O . SER A 1 105 ? 17.892 -3.006 3.772 1.00 72.81 105 SER A O 1
ATOM 857 N N . ASP A 1 106 ? 19.987 -2.710 2.968 1.00 66.94 106 ASP A N 1
ATOM 858 C CA . ASP A 1 106 ? 20.692 -2.757 4.251 1.00 66.94 106 ASP A CA 1
ATOM 859 C C . ASP A 1 106 ? 20.525 -1.446 5.042 1.00 66.94 106 ASP A C 1
ATOM 861 O O . ASP A 1 106 ? 20.573 -1.437 6.274 1.00 66.94 106 ASP A O 1
ATOM 865 N N . MET A 1 107 ? 20.283 -0.329 4.344 1.00 62.00 107 MET A N 1
ATOM 866 C CA . MET A 1 107 ? 19.989 0.983 4.922 1.00 62.00 107 MET A CA 1
ATOM 867 C C . MET A 1 107 ? 18.884 1.686 4.137 1.00 62.00 107 MET A C 1
ATOM 869 O O . MET A 1 107 ? 19.106 2.233 3.061 1.00 62.00 107 MET A O 1
ATOM 873 N N . CYS A 1 108 ? 17.680 1.716 4.702 1.00 56.47 108 CYS A N 1
ATOM 874 C CA . CYS A 1 108 ? 16.550 2.398 4.067 1.00 56.47 108 CYS A CA 1
ATOM 875 C C . CYS A 1 108 ? 16.531 3.910 4.325 1.00 56.47 108 CYS A C 1
ATOM 877 O O . CYS A 1 108 ? 15.701 4.582 3.740 1.00 56.47 108 CYS A O 1
ATOM 879 N N . ALA A 1 109 ? 17.388 4.439 5.202 1.00 60.56 109 ALA A N 1
ATOM 880 C CA . ALA A 1 109 ? 17.495 5.872 5.465 1.00 60.56 109 ALA A CA 1
ATOM 881 C C . ALA A 1 109 ? 18.942 6.225 5.816 1.00 60.56 109 ALA A C 1
ATOM 883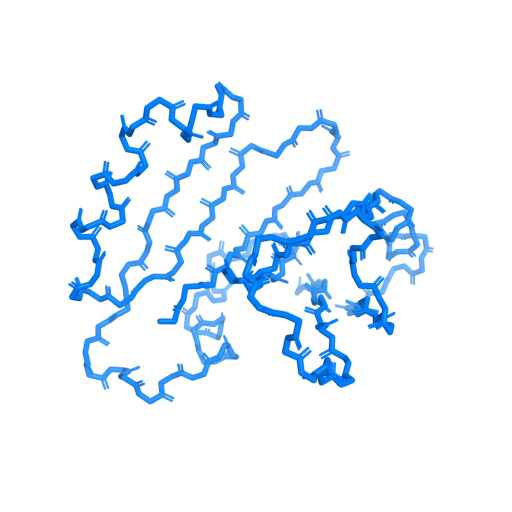 O O . ALA A 1 109 ? 19.532 5.601 6.706 1.00 60.56 109 ALA A O 1
ATOM 884 N N . THR A 1 110 ? 19.502 7.219 5.129 1.00 63.19 110 THR A N 1
ATOM 885 C CA . THR A 1 110 ? 20.866 7.711 5.382 1.00 63.19 110 THR A CA 1
ATOM 886 C C . THR A 1 110 ? 20.904 8.873 6.382 1.00 63.19 110 THR A C 1
ATOM 888 O O . THR A 1 110 ? 21.944 9.131 6.987 1.00 63.19 110 THR A O 1
ATOM 891 N N . GLY A 1 111 ? 19.763 9.533 6.610 1.00 63.62 111 GLY A N 1
ATOM 892 C CA . GLY A 1 111 ? 19.612 10.646 7.550 1.00 63.62 111 GLY A CA 1
ATOM 893 C C . GLY A 1 111 ? 19.435 10.250 9.029 1.00 63.62 111 GLY A C 1
ATOM 894 O O . GLY A 1 111 ? 19.288 9.067 9.360 1.00 63.62 111 GLY A O 1
ATOM 895 N N . PRO A 1 112 ? 19.435 11.242 9.944 1.00 59.72 112 PRO A N 1
ATOM 896 C CA . PRO A 1 112 ? 19.141 11.021 11.356 1.00 59.72 112 PRO A CA 1
ATOM 897 C C . PRO A 1 112 ? 17.701 10.519 11.519 1.00 59.72 112 PRO A C 1
ATOM 899 O O . PRO A 1 112 ? 16.750 11.176 11.103 1.00 59.72 112 PRO A O 1
ATOM 902 N N . VAL A 1 113 ? 17.544 9.342 12.125 1.00 60.59 113 VAL A N 1
ATOM 903 C CA . VAL A 1 113 ? 16.235 8.768 12.460 1.00 60.59 113 VAL A CA 1
ATOM 904 C C . VAL A 1 113 ? 15.917 9.032 13.937 1.00 60.59 113 VAL A C 1
ATOM 906 O O . VAL A 1 113 ? 16.821 8.903 14.767 1.00 60.59 113 VAL A O 1
ATOM 909 N N . PRO A 1 114 ? 14.673 9.401 14.295 1.00 54.31 114 PRO A N 1
ATOM 910 C CA . PRO A 1 114 ? 14.282 9.579 15.691 1.00 54.31 114 PRO A CA 1
ATOM 911 C C . PRO A 1 114 ? 14.402 8.270 16.487 1.00 54.31 114 PRO A C 1
ATOM 913 O O . PRO A 1 114 ? 13.976 7.216 16.017 1.00 54.31 114 PRO A O 1
ATOM 916 N N . GLY A 1 115 ? 14.938 8.352 17.708 1.00 59.84 115 GLY A N 1
ATOM 917 C CA . GLY A 1 115 ? 14.987 7.246 18.672 1.00 59.84 115 GLY A CA 1
ATOM 918 C C . GLY A 1 115 ? 16.398 6.717 18.991 1.00 59.84 115 GLY A C 1
ATOM 919 O O . GLY A 1 115 ? 17.372 7.067 18.319 1.00 59.84 115 GLY A O 1
ATOM 920 N N . PRO A 1 116 ? 16.540 5.884 20.043 1.00 53.47 116 PRO A N 1
ATOM 921 C CA . PRO A 1 116 ? 17.805 5.234 20.387 1.00 53.47 116 PRO A CA 1
ATOM 922 C C . PRO A 1 116 ? 18.328 4.417 19.201 1.00 53.47 116 PRO A C 1
ATOM 924 O O . PRO A 1 116 ? 17.537 3.779 18.507 1.00 53.47 116 PRO A O 1
ATOM 927 N N . LYS A 1 117 ? 19.652 4.396 18.971 1.00 53.00 117 LYS A N 1
ATOM 928 C CA . LYS A 1 117 ? 20.291 3.552 17.940 1.00 53.00 117 LYS A CA 1
ATOM 929 C C . LYS A 1 117 ? 20.064 2.067 18.264 1.00 53.00 117 LYS A C 1
ATOM 931 O O . LYS A 1 117 ? 20.921 1.411 18.847 1.00 53.00 117 LYS A O 1
ATOM 936 N N . LEU A 1 118 ? 18.896 1.539 17.909 1.00 50.78 118 LEU A N 1
ATOM 937 C CA . LEU A 1 118 ? 18.561 0.129 18.046 1.00 50.78 118 LEU A CA 1
ATOM 938 C C . LEU A 1 118 ? 19.429 -0.679 17.071 1.00 50.78 118 LEU A C 1
ATOM 940 O O . LEU A 1 118 ? 19.705 -0.222 15.957 1.00 50.78 118 LEU A O 1
ATOM 944 N N . ARG A 1 119 ? 19.860 -1.883 17.473 1.00 48.69 119 ARG A N 1
ATOM 945 C CA . ARG A 1 119 ? 20.534 -2.826 16.568 1.00 48.69 119 ARG A CA 1
ATOM 946 C C . ARG A 1 119 ? 19.657 -3.018 15.328 1.00 48.69 119 ARG A C 1
ATOM 948 O O . ARG A 1 119 ? 18.549 -3.536 15.419 1.00 48.69 119 ARG A O 1
ATOM 955 N N . ARG A 1 120 ? 20.154 -2.552 14.183 1.00 51.94 120 ARG A N 1
ATOM 956 C CA . ARG A 1 120 ? 19.440 -2.579 12.905 1.00 51.94 120 ARG A CA 1
ATOM 957 C C . ARG A 1 120 ? 19.297 -4.031 12.446 1.00 51.94 120 ARG A C 1
ATOM 959 O O . ARG A 1 120 ? 20.294 -4.671 12.119 1.00 51.94 120 ARG A O 1
ATOM 966 N N . GLY A 1 121 ? 18.070 -4.549 12.453 1.00 46.00 121 GLY A N 1
ATOM 967 C CA . GLY A 1 121 ? 17.740 -5.812 11.796 1.00 46.00 121 GLY A CA 1
ATOM 968 C C . GLY A 1 121 ? 17.961 -5.696 10.286 1.00 46.00 121 GLY A C 1
ATOM 969 O O . GLY A 1 121 ? 17.670 -4.655 9.695 1.00 46.00 121 GLY A O 1
ATOM 970 N N . LYS A 1 122 ? 18.518 -6.745 9.674 1.00 43.50 122 LYS A N 1
ATOM 971 C CA . LYS A 1 122 ? 18.738 -6.832 8.224 1.00 43.50 122 LYS A CA 1
ATOM 972 C C . LYS A 1 122 ? 17.394 -6.962 7.498 1.00 43.50 122 LYS A C 1
ATOM 974 O O . LYS A 1 122 ? 16.645 -7.888 7.786 1.00 43.50 122 LYS A O 1
ATOM 979 N N . GLY A 1 123 ? 17.150 -6.069 6.537 1.00 43.84 123 GLY A N 1
ATOM 980 C CA . GLY A 1 123 ? 16.057 -6.148 5.565 1.00 43.84 123 GLY A CA 1
ATOM 981 C C . GLY A 1 123 ? 14.756 -5.470 6.002 1.00 43.84 123 GLY A C 1
ATOM 982 O O . GLY A 1 123 ? 14.053 -5.951 6.885 1.00 43.84 123 GLY A O 1
ATOM 983 N N . ARG A 1 124 ? 14.391 -4.372 5.330 1.00 51.38 124 ARG A N 1
ATOM 984 C CA . ARG A 1 124 ? 12.999 -3.896 5.264 1.00 51.38 124 ARG A CA 1
ATOM 985 C C . ARG A 1 124 ? 12.525 -4.022 3.819 1.00 51.38 124 ARG A C 1
ATOM 987 O O . ARG A 1 124 ? 13.258 -3.646 2.907 1.00 51.38 124 ARG A O 1
ATOM 994 N N . PHE A 1 125 ? 11.337 -4.594 3.638 1.00 50.47 125 PHE A N 1
ATOM 995 C CA . PHE A 1 125 ? 10.816 -5.047 2.348 1.00 50.47 125 PHE A CA 1
ATOM 996 C C . PHE A 1 125 ? 9.833 -4.032 1.751 1.00 50.47 125 PHE A C 1
ATOM 998 O O . PHE A 1 125 ? 8.932 -3.561 2.444 1.00 50.47 125 PHE A O 1
ATOM 1005 N N . PHE A 1 126 ? 9.956 -3.761 0.452 1.00 59.00 126 PHE A N 1
ATOM 1006 C CA . PHE A 1 126 ? 8.844 -3.274 -0.378 1.00 59.00 126 PHE A CA 1
ATOM 1007 C C . PHE A 1 126 ? 8.242 -4.414 -1.172 1.00 59.00 126 PHE A C 1
ATOM 1009 O O . PHE A 1 126 ? 8.974 -5.313 -1.570 1.00 59.00 126 PHE A O 1
ATOM 1016 N N . LEU A 1 127 ? 6.956 -4.331 -1.499 1.00 56.41 127 LEU A N 1
ATOM 1017 C CA . LEU A 1 127 ? 6.339 -5.254 -2.446 1.00 56.41 127 LEU A CA 1
ATOM 1018 C C . LEU A 1 127 ? 5.590 -4.443 -3.503 1.00 56.41 127 LEU A C 1
ATOM 1020 O O . LEU A 1 127 ? 4.681 -3.688 -3.172 1.00 56.41 127 LEU A O 1
ATOM 1024 N N . PHE A 1 128 ? 5.990 -4.585 -4.759 1.00 56.72 128 PHE A N 1
ATOM 1025 C CA . PHE A 1 128 ? 5.206 -4.209 -5.930 1.00 56.72 128 PHE A CA 1
ATOM 1026 C C . PHE A 1 128 ? 4.561 -5.475 -6.469 1.00 56.72 128 PHE A C 1
ATOM 1028 O O . PHE A 1 128 ? 5.275 -6.453 -6.685 1.00 56.72 128 PHE A O 1
ATOM 1035 N N . CYS A 1 129 ? 3.251 -5.452 -6.694 1.00 53.31 129 CYS A N 1
ATOM 1036 C CA . CYS A 1 129 ? 2.516 -6.567 -7.283 1.00 53.31 129 CYS A CA 1
ATOM 1037 C C . CYS A 1 129 ? 1.678 -6.080 -8.471 1.00 53.31 129 CYS A C 1
ATOM 1039 O O . CYS A 1 129 ? 0.979 -5.070 -8.367 1.00 53.31 129 CYS A O 1
ATOM 1041 N N . ASN A 1 130 ? 1.722 -6.838 -9.563 1.00 44.91 130 ASN A N 1
ATOM 1042 C CA . ASN A 1 130 ? 0.761 -6.813 -10.663 1.00 44.91 130 ASN A CA 1
ATOM 1043 C C . ASN A 1 130 ? -0.150 -8.043 -10.489 1.00 44.91 130 ASN A C 1
ATOM 1045 O O . ASN A 1 130 ? 0.347 -9.132 -10.188 1.00 44.91 130 ASN A O 1
ATOM 1049 N N . PHE A 1 131 ? -1.464 -7.843 -10.596 1.00 42.66 131 PHE A N 1
ATOM 1050 C CA . PHE A 1 131 ? -2.478 -8.902 -10.594 1.00 42.66 131 PHE A CA 1
ATOM 1051 C C . PHE A 1 131 ? -3.177 -8.928 -11.948 1.00 42.66 131 PHE A C 1
ATOM 1053 O O . PHE A 1 131 ? -3.409 -7.823 -12.494 1.00 42.66 131 PHE A O 1
#

pLDDT: mean 74.42, std 17.35, range [32.12, 93.44]

Sequence (131 aa):
MTKFLRFSPSNFIPDIKIFVREDAEEEVRRLLSTPLFNFPSATIEIVSVSRENEEWGTADVLRHYAAKITRDFVVMSCDFITDARLQPMIDQFRAHKATFSCLLSDMCATGPVPGPKLRRGKGRFFLFCNF

Radius of gyration: 15.67 Å; chains: 1; bounding box: 33×33×39 Å